Protein AF-A0A6F8T534-F1 (afdb_monomer)

Structure (mmCIF, N/CA/C/O backbone):
data_AF-A0A6F8T534-F1
#
_entry.id   AF-A0A6F8T534-F1
#
loop_
_atom_site.group_PDB
_atom_site.id
_atom_site.type_symbol
_atom_site.label_atom_id
_atom_site.label_alt_id
_atom_site.label_comp_id
_atom_site.label_asym_id
_atom_site.label_entity_id
_atom_site.label_seq_id
_atom_site.pdbx_PDB_ins_code
_atom_site.Cartn_x
_atom_site.Cartn_y
_atom_site.Cartn_z
_atom_site.occupancy
_atom_site.B_iso_or_equiv
_atom_site.auth_seq_id
_atom_site.auth_comp_id
_atom_site.auth_asym_id
_atom_site.auth_atom_id
_atom_site.pdbx_PDB_model_num
ATOM 1 N N . MET A 1 1 ? -20.933 -0.038 -33.356 1.00 65.81 1 MET A N 1
ATOM 2 C CA . MET A 1 1 ? -19.747 -0.715 -32.774 1.00 65.81 1 MET A CA 1
ATOM 3 C C . MET A 1 1 ? -18.560 -0.837 -33.753 1.00 65.81 1 MET A C 1
ATOM 5 O O . MET A 1 1 ? -17.536 -1.390 -33.390 1.00 65.81 1 MET A O 1
ATOM 9 N N . SER A 1 2 ? -18.636 -0.278 -34.967 1.00 80.31 2 SER A N 1
ATOM 10 C CA . SER A 1 2 ? -17.678 -0.516 -36.065 1.00 80.31 2 SER A CA 1
ATOM 11 C C . SER A 1 2 ? -16.566 0.541 -36.222 1.00 80.31 2 SER A C 1
ATOM 13 O O . SER A 1 2 ? -15.471 0.208 -36.662 1.00 80.31 2 SER A O 1
ATOM 15 N N . VAL A 1 3 ? -16.788 1.797 -35.819 1.00 88.19 3 VAL A N 1
ATOM 16 C CA . VAL A 1 3 ? -15.812 2.899 -36.009 1.00 88.19 3 VAL A CA 1
ATOM 17 C C . VAL A 1 3 ? -14.644 2.839 -35.015 1.00 88.19 3 VAL A C 1
ATOM 19 O O . VAL A 1 3 ? -13.498 3.081 -35.385 1.00 88.19 3 VAL A O 1
ATOM 22 N N . LEU A 1 4 ? -14.912 2.456 -33.762 1.00 84.81 4 LEU A N 1
ATOM 23 C CA . LEU A 1 4 ? -13.890 2.375 -32.710 1.00 84.81 4 LEU A CA 1
ATOM 24 C C . LEU A 1 4 ? -12.818 1.319 -33.035 1.00 84.81 4 LEU A C 1
ATOM 26 O O . LEU A 1 4 ? -11.629 1.551 -32.841 1.00 84.81 4 LEU A O 1
ATOM 30 N N . ILE A 1 5 ? -13.242 0.177 -33.586 1.00 91.12 5 ILE A N 1
ATOM 31 C CA . ILE A 1 5 ? -12.350 -0.926 -33.969 1.00 91.12 5 ILE A CA 1
ATOM 32 C C . ILE A 1 5 ? -11.423 -0.491 -35.112 1.00 91.12 5 ILE A C 1
ATOM 34 O O . ILE A 1 5 ? -10.222 -0.741 -35.055 1.00 91.12 5 ILE A O 1
ATOM 38 N N . LEU A 1 6 ? -11.949 0.222 -36.113 1.00 91.62 6 LEU A N 1
ATOM 39 C CA . LEU A 1 6 ? -11.147 0.741 -37.225 1.00 91.62 6 LEU A CA 1
ATOM 40 C C . LEU A 1 6 ? -10.095 1.763 -36.761 1.00 91.62 6 LEU A C 1
ATOM 42 O O . LEU A 1 6 ? -8.967 1.729 -37.246 1.00 91.62 6 LEU A O 1
ATOM 46 N N . LEU A 1 7 ? -10.419 2.620 -35.785 1.00 89.56 7 LEU A N 1
ATOM 47 C CA . LEU A 1 7 ? -9.461 3.568 -35.197 1.00 89.56 7 LEU A CA 1
ATOM 48 C C . LEU A 1 7 ? -8.340 2.868 -34.417 1.00 89.56 7 LEU A C 1
ATOM 50 O O . LEU A 1 7 ? -7.175 3.258 -34.522 1.00 89.56 7 LEU A O 1
ATOM 54 N N . ILE A 1 8 ? -8.663 1.808 -33.673 1.00 89.94 8 ILE A N 1
ATOM 55 C CA . ILE A 1 8 ? -7.660 1.004 -32.961 1.00 89.94 8 ILE A CA 1
ATOM 56 C C . ILE A 1 8 ? -6.727 0.313 -33.964 1.00 89.94 8 ILE A C 1
ATOM 58 O O . ILE A 1 8 ? -5.509 0.372 -33.816 1.00 89.94 8 ILE A O 1
ATOM 62 N N . ILE A 1 9 ? -7.278 -0.280 -35.028 1.00 93.69 9 ILE A N 1
ATOM 63 C CA . ILE A 1 9 ? -6.479 -0.927 -36.079 1.00 93.69 9 ILE A CA 1
ATOM 64 C C . ILE A 1 9 ? -5.577 0.097 -36.780 1.00 93.69 9 ILE A C 1
ATOM 66 O O . ILE A 1 9 ? -4.390 -0.160 -36.973 1.00 93.69 9 ILE A O 1
ATOM 70 N N . PHE A 1 10 ? -6.105 1.273 -37.122 1.00 95.81 10 PHE A N 1
ATOM 71 C CA . PHE A 1 10 ? -5.334 2.321 -37.790 1.00 95.81 10 PHE A CA 1
ATOM 72 C C . PHE A 1 10 ? -4.186 2.851 -36.921 1.00 95.81 10 PHE A C 1
ATOM 74 O O . PHE A 1 10 ? -3.049 2.938 -37.387 1.00 95.81 10 PHE A O 1
ATOM 81 N N . THR A 1 11 ? -4.451 3.158 -35.648 1.00 92.50 11 THR A N 1
ATOM 82 C CA . THR A 1 11 ? -3.411 3.632 -34.717 1.00 92.50 11 THR A CA 1
ATOM 83 C C . THR A 1 11 ? -2.350 2.563 -34.465 1.00 92.50 11 THR A C 1
ATOM 85 O O . THR A 1 11 ? -1.160 2.880 -34.442 1.00 92.50 11 THR A O 1
ATOM 88 N N . PHE A 1 12 ? -2.745 1.290 -34.385 1.00 94.06 12 PHE A N 1
ATOM 89 C CA . PHE A 1 12 ? -1.809 0.173 -34.299 1.00 94.06 12 PHE A CA 1
ATOM 90 C C . PHE A 1 12 ? -0.917 0.067 -35.547 1.00 94.06 12 PHE A C 1
ATOM 92 O O . PHE A 1 12 ? 0.302 -0.027 -35.424 1.00 94.06 12 PHE A O 1
ATOM 99 N N . PHE A 1 13 ? -1.480 0.152 -36.757 1.00 96.50 13 PHE A N 1
ATOM 100 C CA . PHE A 1 13 ? -0.688 0.129 -37.994 1.00 96.50 13 PHE A CA 1
ATOM 101 C C . PHE A 1 13 ? 0.270 1.321 -38.110 1.00 96.50 13 PHE A C 1
ATOM 103 O O . PHE A 1 13 ? 1.428 1.137 -38.494 1.00 96.50 13 PHE A O 1
ATOM 110 N N . ALA A 1 14 ? -0.182 2.525 -37.748 1.00 94.31 14 ALA A N 1
ATOM 111 C CA . ALA A 1 14 ? 0.665 3.715 -37.711 1.00 94.31 14 ALA A CA 1
ATOM 112 C C . ALA A 1 14 ? 1.840 3.533 -36.736 1.00 94.31 14 ALA A C 1
ATOM 114 O O . ALA A 1 14 ? 2.986 3.834 -37.075 1.00 94.31 14 ALA A O 1
ATOM 115 N N . PHE A 1 15 ? 1.578 2.950 -35.565 1.00 93.38 15 PHE A N 1
ATOM 116 C CA . PHE A 1 15 ? 2.603 2.623 -34.580 1.00 93.38 15 PHE A CA 1
ATOM 117 C C . PHE A 1 15 ? 3.620 1.598 -35.111 1.00 93.38 15 PHE A C 1
ATOM 119 O O . PHE A 1 15 ? 4.827 1.825 -35.023 1.00 93.38 15 PHE A O 1
ATOM 126 N N . ILE A 1 16 ? 3.163 0.508 -35.741 1.00 95.94 16 ILE A N 1
ATOM 127 C CA . ILE A 1 16 ? 4.050 -0.500 -36.349 1.00 95.94 16 ILE A CA 1
ATOM 128 C C . ILE A 1 16 ? 4.928 0.111 -37.449 1.00 95.94 16 ILE A C 1
ATOM 130 O O . ILE A 1 16 ? 6.114 -0.218 -37.545 1.00 95.94 16 ILE A O 1
ATOM 134 N N . ARG A 1 17 ? 4.376 1.006 -38.279 1.00 95.50 17 ARG A N 1
ATOM 135 C CA . ARG A 1 17 ? 5.154 1.721 -39.300 1.00 95.50 17 ARG A CA 1
ATOM 136 C C . ARG A 1 17 ? 6.252 2.572 -38.664 1.00 95.50 17 ARG A C 1
ATOM 138 O O . ARG A 1 17 ? 7.403 2.464 -39.079 1.00 95.50 17 ARG A O 1
ATOM 145 N N . HIS A 1 18 ? 5.917 3.340 -37.632 1.00 93.06 18 HIS A N 1
ATOM 146 C CA . HIS A 1 18 ? 6.887 4.167 -36.918 1.00 93.06 18 HIS A CA 1
ATOM 147 C C . HIS A 1 18 ? 8.017 3.331 -36.292 1.00 93.06 18 HIS A C 1
ATOM 149 O O . HIS A 1 18 ? 9.189 3.687 -36.402 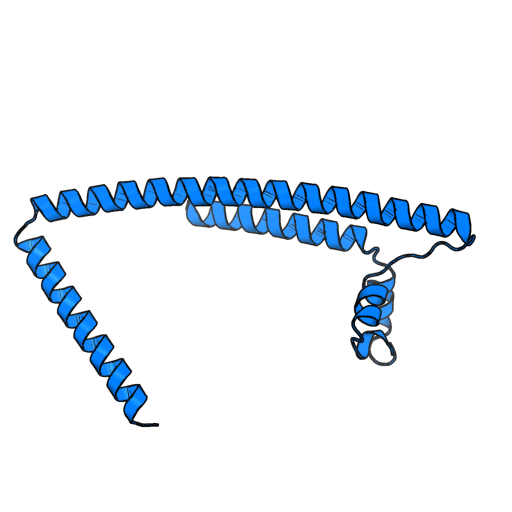1.00 93.06 18 HIS A O 1
ATOM 155 N N . LEU A 1 19 ? 7.700 2.159 -35.725 1.00 92.81 19 LEU A N 1
ATOM 156 C CA . LEU A 1 19 ? 8.716 1.234 -35.206 1.00 92.81 19 LEU A CA 1
ATOM 157 C C . LEU A 1 19 ? 9.675 0.726 -36.294 1.00 92.81 19 LEU A C 1
ATOM 159 O O . LEU A 1 19 ? 10.869 0.565 -36.034 1.00 92.81 19 LEU A O 1
ATOM 163 N N . LYS A 1 20 ? 9.182 0.476 -37.513 1.00 95.44 20 LYS A N 1
ATOM 164 C CA . LYS A 1 20 ? 10.041 0.079 -38.641 1.00 95.44 20 LYS A CA 1
ATOM 165 C C . LYS A 1 20 ? 10.975 1.211 -39.066 1.00 95.44 20 LYS A C 1
ATOM 167 O O . LYS A 1 20 ? 12.149 0.946 -39.313 1.00 95.44 20 LYS A O 1
ATOM 172 N N . GLU A 1 21 ? 10.472 2.442 -39.124 1.00 92.94 21 GLU A N 1
ATOM 173 C CA . GLU A 1 21 ? 11.273 3.628 -39.459 1.00 92.94 21 GLU A CA 1
ATOM 174 C C . GLU A 1 21 ? 12.371 3.869 -38.413 1.00 92.94 21 GLU A C 1
ATOM 176 O O . GLU A 1 21 ? 13.533 4.030 -38.778 1.00 92.94 21 GLU A O 1
ATOM 181 N N . LEU A 1 22 ? 12.050 3.755 -37.119 1.00 88.44 22 LEU A N 1
ATOM 182 C CA . LEU A 1 22 ? 13.036 3.836 -36.035 1.00 88.44 22 LEU A CA 1
ATOM 183 C C . LEU A 1 22 ? 14.110 2.747 -36.127 1.00 88.44 22 LEU A C 1
ATOM 185 O O . LEU A 1 22 ? 15.295 3.021 -35.941 1.00 88.44 22 LEU A O 1
ATOM 189 N N . LYS A 1 23 ? 13.716 1.507 -36.440 1.00 91.94 23 LYS A N 1
ATOM 190 C CA . LYS A 1 23 ? 14.675 0.409 -36.611 1.00 91.94 23 LYS A CA 1
ATOM 191 C C . LYS A 1 23 ? 15.625 0.674 -37.779 1.00 91.94 23 LYS A C 1
ATOM 193 O O . LYS A 1 23 ? 16.817 0.417 -37.645 1.00 91.94 23 LYS A O 1
ATOM 198 N N . LYS A 1 24 ? 15.1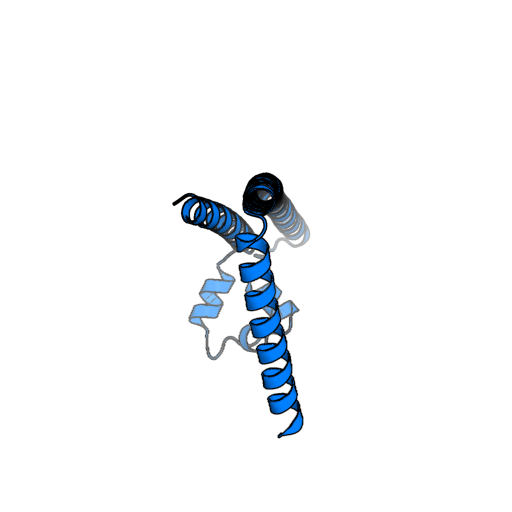06 1.199 -38.894 1.00 93.38 24 LYS A N 1
ATOM 199 C CA . LYS A 1 24 ? 15.910 1.567 -40.066 1.0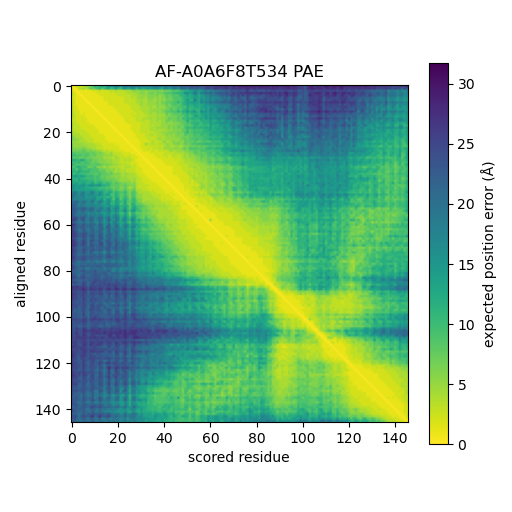0 93.38 24 LYS A CA 1
ATOM 200 C C . LYS A 1 24 ? 16.889 2.698 -39.732 1.00 93.38 24 LYS A C 1
ATOM 202 O O . LYS A 1 24 ? 18.074 2.563 -40.008 1.00 93.38 24 LYS A O 1
ATOM 207 N N . TYR A 1 25 ? 16.424 3.738 -39.041 1.00 89.19 25 TYR A N 1
ATOM 208 C CA . TYR A 1 25 ? 17.265 4.848 -38.585 1.00 89.19 25 TYR A CA 1
ATOM 209 C C . TYR A 1 25 ? 18.424 4.375 -37.691 1.00 89.19 25 TYR A C 1
ATOM 211 O O . TYR A 1 25 ? 19.573 4.749 -37.903 1.00 89.19 25 TYR A O 1
ATOM 219 N N . HIS A 1 26 ? 18.161 3.485 -36.728 1.00 87.75 26 HIS A N 1
ATOM 220 C CA . HIS A 1 26 ? 19.218 2.911 -35.885 1.00 87.75 26 HIS A CA 1
ATOM 221 C C . HIS A 1 26 ? 20.209 2.018 -36.642 1.00 87.75 26 HIS A C 1
ATOM 223 O O . HIS A 1 26 ? 21.347 1.881 -36.198 1.00 87.75 26 HIS A O 1
ATOM 229 N N . GLN A 1 27 ? 19.806 1.414 -37.764 1.00 90.88 27 GLN A N 1
ATOM 230 C CA . GLN A 1 27 ? 20.728 0.679 -38.635 1.00 90.88 27 GLN A CA 1
ATOM 231 C C . GLN A 1 27 ? 21.611 1.621 -39.462 1.00 90.88 27 GLN A C 1
ATOM 233 O O . GLN A 1 27 ? 22.781 1.315 -39.668 1.00 90.88 27 GLN A O 1
ATOM 238 N N . GLU A 1 28 ? 21.067 2.753 -39.912 1.00 94.88 28 GLU A N 1
ATOM 239 C CA . GLU A 1 28 ? 21.792 3.766 -40.692 1.00 94.88 28 GLU A CA 1
ATOM 240 C C . GLU A 1 28 ? 22.748 4.602 -39.816 1.00 94.88 28 GLU A C 1
ATOM 242 O O . GLU A 1 28 ? 23.808 5.014 -40.285 1.00 94.88 28 GLU A O 1
ATOM 247 N N . HIS A 1 29 ? 22.433 4.778 -38.526 1.00 94.19 29 HIS A N 1
ATOM 248 C CA . HIS A 1 29 ? 23.218 5.570 -37.569 1.00 94.19 29 HIS A CA 1
ATOM 249 C C . HIS A 1 29 ? 23.617 4.750 -36.322 1.00 94.19 29 HIS A C 1
ATOM 251 O O . HIS A 1 29 ? 23.103 4.988 -35.222 1.00 94.19 29 HIS A O 1
ATOM 257 N N . PRO A 1 30 ? 24.551 3.784 -36.444 1.00 91.94 30 PRO A N 1
ATOM 258 C CA . PRO A 1 30 ? 24.893 2.866 -35.354 1.00 91.94 30 PRO A CA 1
ATOM 259 C C . PRO A 1 30 ? 25.530 3.566 -34.143 1.00 91.94 30 PRO A C 1
ATOM 261 O O . PRO A 1 30 ? 25.336 3.126 -33.011 1.00 91.94 30 PRO A O 1
ATOM 264 N N . GLU A 1 31 ? 26.257 4.668 -34.350 1.00 93.69 31 GLU A N 1
ATOM 265 C CA . GLU A 1 31 ? 26.851 5.443 -33.252 1.00 93.69 31 GLU A CA 1
ATOM 266 C C . GLU A 1 31 ? 25.789 6.211 -32.450 1.00 93.69 31 GLU A C 1
ATOM 268 O O . GLU A 1 31 ? 25.812 6.210 -31.219 1.00 93.69 31 GLU A O 1
ATOM 273 N N . GLU A 1 32 ? 24.777 6.775 -33.115 1.00 91.31 32 GLU A N 1
ATOM 274 C CA . GLU A 1 32 ? 23.647 7.411 -32.427 1.00 91.31 32 GLU A CA 1
ATOM 275 C C . GLU A 1 32 ? 22.781 6.389 -31.686 1.00 91.31 32 GLU A C 1
ATOM 277 O O . GLU A 1 32 ? 22.296 6.668 -30.589 1.00 91.31 32 GLU A O 1
ATOM 282 N N . ALA A 1 33 ? 22.627 5.183 -32.244 1.00 88.00 33 ALA A N 1
ATOM 283 C CA . ALA A 1 33 ? 21.931 4.082 -31.587 1.00 88.00 33 ALA A CA 1
ATOM 284 C C . ALA A 1 33 ? 22.626 3.658 -30.281 1.00 88.00 33 ALA A C 1
ATOM 286 O O . ALA A 1 33 ? 21.953 3.452 -29.268 1.00 88.00 33 ALA A O 1
ATOM 287 N N . LYS A 1 34 ? 23.968 3.591 -30.265 1.00 91.19 34 LYS A N 1
ATOM 288 C CA . LYS A 1 34 ? 24.746 3.325 -29.041 1.00 91.19 34 LYS A CA 1
ATOM 289 C C . LYS A 1 34 ? 24.541 4.421 -27.995 1.00 91.19 34 LYS A C 1
ATOM 291 O O . LYS A 1 34 ? 24.229 4.104 -26.849 1.00 91.19 34 LYS A O 1
ATOM 296 N N . ILE A 1 35 ? 24.640 5.692 -28.396 1.00 92.56 35 ILE A N 1
ATOM 297 C CA . ILE A 1 35 ? 24.422 6.843 -27.502 1.00 92.56 35 ILE A CA 1
ATOM 298 C C . ILE A 1 35 ? 22.998 6.823 -26.932 1.00 92.56 35 ILE A C 1
ATOM 300 O O . ILE A 1 35 ? 22.786 7.106 -25.751 1.00 92.56 35 ILE A O 1
ATOM 304 N N . TYR A 1 36 ? 22.005 6.486 -27.756 1.00 88.69 36 TYR A N 1
ATOM 305 C CA . TYR A 1 36 ? 20.618 6.377 -27.320 1.00 88.69 36 TYR A CA 1
ATOM 306 C C . TYR A 1 36 ? 20.428 5.257 -26.290 1.00 88.69 36 TYR A C 1
ATOM 308 O O . TYR A 1 36 ? 19.820 5.489 -25.243 1.00 88.69 36 TYR A O 1
ATOM 316 N N . GLU A 1 37 ? 20.969 4.062 -26.539 1.00 91.06 37 GLU A N 1
ATOM 317 C CA . GLU A 1 37 ? 20.883 2.949 -25.588 1.00 91.06 37 GLU A CA 1
ATOM 318 C C . GLU A 1 37 ? 21.635 3.238 -24.281 1.00 91.06 37 GLU A C 1
ATOM 320 O O . GLU A 1 37 ? 21.127 2.921 -23.202 1.00 91.06 37 GLU A O 1
ATOM 325 N N . GLU A 1 38 ? 22.779 3.923 -24.337 1.00 93.94 38 GLU A N 1
ATOM 326 C CA . GLU A 1 38 ? 23.512 4.364 -23.148 1.00 93.94 38 GLU A CA 1
ATOM 327 C C . GLU A 1 38 ? 22.704 5.383 -22.330 1.00 93.94 38 GLU A C 1
ATOM 329 O O . GLU A 1 38 ? 22.471 5.180 -21.135 1.00 93.94 38 GLU A O 1
ATOM 334 N N . LYS A 1 39 ? 22.158 6.426 -22.972 1.00 93.25 39 LYS A N 1
ATOM 335 C CA . LYS A 1 39 ? 21.268 7.402 -22.314 1.00 93.25 39 LYS A CA 1
ATOM 336 C C . LYS A 1 39 ? 20.042 6.733 -21.705 1.00 93.25 39 LYS A C 1
ATOM 338 O O . LYS A 1 39 ? 19.639 7.060 -20.590 1.00 93.25 39 LYS A O 1
ATOM 343 N N . LYS A 1 40 ? 19.452 5.772 -22.412 1.00 91.12 40 LYS A N 1
ATOM 344 C CA . LYS A 1 40 ? 18.306 4.987 -21.945 1.00 91.12 40 LYS A CA 1
ATOM 345 C C . LYS A 1 40 ? 18.672 4.079 -20.771 1.00 91.12 40 LYS A C 1
ATOM 347 O O . LYS A 1 40 ? 17.818 3.835 -19.917 1.00 91.12 40 LYS A O 1
ATOM 352 N N . LYS A 1 41 ? 19.906 3.571 -20.703 1.00 91.81 41 LYS A N 1
ATOM 353 C CA . LYS A 1 41 ? 20.421 2.818 -19.552 1.00 91.81 41 LYS A CA 1
ATOM 354 C C . LYS A 1 41 ? 20.584 3.734 -18.336 1.00 91.81 41 LYS A C 1
ATOM 356 O O . LYS A 1 41 ? 19.987 3.442 -17.305 1.00 91.81 41 LYS A O 1
ATOM 361 N N . ILE A 1 42 ? 21.244 4.882 -18.500 1.00 90.62 42 ILE A N 1
ATOM 362 C CA . ILE A 1 42 ? 21.416 5.900 -17.447 1.00 90.62 42 ILE A CA 1
ATOM 363 C C . ILE A 1 42 ? 20.058 6.390 -16.929 1.00 90.62 42 ILE A C 1
ATOM 365 O O . ILE A 1 42 ? 19.844 6.524 -15.725 1.00 90.62 42 ILE A O 1
ATOM 369 N N . PHE A 1 43 ? 19.104 6.642 -17.829 1.00 90.44 43 PHE A N 1
ATOM 370 C CA . PHE A 1 43 ? 17.764 7.073 -17.440 1.00 90.44 43 PHE A CA 1
ATOM 371 C C . PHE A 1 43 ? 17.008 5.979 -16.680 1.00 90.44 43 PHE A C 1
ATOM 373 O O . PHE A 1 43 ? 16.326 6.273 -15.699 1.00 90.44 43 PHE A O 1
ATOM 380 N N . ARG A 1 44 ? 17.134 4.711 -17.099 1.00 86.25 44 ARG A N 1
ATOM 381 C CA . ARG A 1 44 ? 16.552 3.571 -16.374 1.00 86.25 44 ARG A CA 1
ATOM 382 C C . ARG A 1 44 ? 17.136 3.434 -14.970 1.00 86.25 44 ARG A C 1
ATOM 384 O O . ARG A 1 44 ? 16.364 3.204 -14.044 1.00 86.25 44 ARG A O 1
ATOM 391 N N . GLU A 1 45 ? 18.445 3.601 -14.827 1.00 88.19 45 GLU A N 1
ATOM 392 C CA . GLU A 1 45 ? 19.159 3.538 -13.549 1.00 88.19 45 GLU A CA 1
ATOM 393 C C . GLU A 1 45 ? 18.698 4.653 -12.604 1.00 88.19 45 GLU A C 1
ATOM 395 O O . GLU A 1 45 ? 18.102 4.359 -11.571 1.00 88.19 45 GLU A O 1
ATOM 400 N N . LYS A 1 46 ? 18.774 5.921 -13.037 1.00 86.81 46 LYS A N 1
ATOM 401 C CA . LYS A 1 46 ? 18.281 7.059 -12.241 1.00 86.81 46 LYS A CA 1
ATOM 402 C C . LYS A 1 46 ? 16.823 6.898 -11.833 1.00 86.81 46 LYS A C 1
ATOM 404 O O . LYS A 1 46 ? 16.454 7.152 -10.691 1.00 86.81 46 LYS A O 1
ATOM 409 N N . ARG A 1 47 ? 15.963 6.481 -12.766 1.00 85.88 47 ARG A N 1
ATOM 410 C CA . ARG A 1 47 ? 14.541 6.261 -12.486 1.00 85.88 47 ARG A CA 1
ATOM 411 C C . ARG A 1 47 ? 14.347 5.201 -11.397 1.00 85.88 47 ARG A C 1
ATOM 413 O O . ARG A 1 47 ? 13.473 5.369 -10.551 1.00 85.88 47 ARG A O 1
ATOM 420 N N . ASN A 1 48 ? 15.130 4.124 -11.414 1.00 81.94 48 ASN A N 1
ATOM 421 C CA . ASN A 1 48 ? 15.056 3.085 -10.391 1.00 81.94 48 ASN A CA 1
ATOM 422 C C . ASN A 1 48 ? 15.471 3.614 -9.011 1.00 81.94 48 ASN A C 1
ATOM 424 O O . ASN A 1 48 ? 14.774 3.312 -8.044 1.00 81.94 48 ASN A O 1
ATOM 428 N N . ASP A 1 49 ? 16.502 4.457 -8.933 1.00 84.44 49 ASP A N 1
ATOM 429 C CA . ASP A 1 49 ? 16.942 5.074 -7.673 1.00 84.44 49 ASP A CA 1
ATOM 430 C C . ASP A 1 49 ? 15.852 5.962 -7.057 1.00 84.44 49 ASP A C 1
ATOM 432 O O . ASP A 1 49 ? 15.576 5.884 -5.857 1.00 84.44 49 ASP A O 1
ATOM 436 N N . TYR A 1 50 ? 15.155 6.753 -7.882 1.00 82.88 50 TYR A N 1
ATOM 437 C CA . TYR A 1 50 ? 14.025 7.564 -7.416 1.00 82.88 50 TYR A CA 1
ATOM 438 C C . TYR A 1 50 ? 12.866 6.709 -6.900 1.00 82.88 50 TYR A C 1
ATOM 440 O O . TYR A 1 50 ? 12.319 6.992 -5.833 1.00 82.88 50 TYR A O 1
ATOM 448 N N . PHE A 1 51 ? 12.489 5.649 -7.625 1.00 79.12 51 PHE A N 1
ATOM 449 C CA . PHE A 1 51 ? 11.438 4.737 -7.163 1.00 79.12 51 PHE A CA 1
ATOM 450 C C . PHE A 1 51 ? 11.833 4.008 -5.877 1.00 79.12 51 PHE A C 1
ATOM 452 O O . PHE A 1 51 ? 10.969 3.760 -5.037 1.00 79.12 51 PHE A O 1
ATOM 459 N N . TYR A 1 52 ? 13.118 3.696 -5.704 1.00 80.00 52 TYR A N 1
ATOM 460 C CA . TYR A 1 52 ? 13.630 3.095 -4.481 1.00 80.00 52 TYR A CA 1
ATOM 461 C C . TYR A 1 52 ? 13.508 4.050 -3.292 1.00 80.00 52 TYR A C 1
ATOM 463 O O . TYR A 1 52 ? 12.899 3.695 -2.283 1.00 80.00 52 TYR A O 1
ATOM 471 N N . GLY A 1 53 ? 14.011 5.280 -3.435 1.00 81.25 53 GLY A N 1
ATOM 472 C CA . GLY A 1 53 ? 13.906 6.299 -2.391 1.00 81.25 53 GLY A CA 1
ATOM 473 C C . GLY A 1 53 ? 12.452 6.571 -2.001 1.00 81.25 53 GLY A C 1
ATOM 474 O O . GLY A 1 53 ? 12.122 6.602 -0.816 1.00 81.25 53 GLY A O 1
ATOM 475 N N . LEU A 1 54 ? 11.560 6.671 -2.991 1.00 85.31 54 LEU A N 1
ATOM 476 C CA . LEU A 1 54 ? 10.130 6.850 -2.752 1.00 85.31 54 LEU A CA 1
ATOM 477 C C . LEU A 1 54 ? 9.513 5.651 -2.016 1.00 85.31 54 LEU A C 1
ATOM 479 O O . LEU A 1 54 ? 8.775 5.847 -1.055 1.00 85.31 54 LEU A O 1
ATOM 483 N N . GLY A 1 55 ? 9.829 4.420 -2.426 1.00 80.19 55 GLY A N 1
ATOM 484 C CA . GLY A 1 55 ? 9.323 3.209 -1.775 1.00 80.19 55 GLY A CA 1
ATOM 485 C C . GLY A 1 55 ? 9.748 3.102 -0.309 1.00 80.19 55 GLY A C 1
ATOM 486 O O . GLY A 1 55 ? 8.926 2.773 0.546 1.00 80.19 55 GLY A O 1
ATOM 487 N N . VAL A 1 56 ? 11.003 3.444 -0.000 1.00 81.69 56 VAL A N 1
ATOM 488 C CA . VAL A 1 56 ? 11.516 3.478 1.379 1.00 81.69 56 VAL A CA 1
ATOM 489 C C . VAL A 1 56 ? 10.799 4.548 2.205 1.00 81.69 56 VAL A C 1
ATOM 491 O O . VAL A 1 56 ? 10.344 4.254 3.309 1.00 81.69 56 VAL A O 1
ATOM 494 N N . LEU A 1 57 ? 10.637 5.764 1.672 1.00 85.94 57 LEU A N 1
ATOM 495 C CA . LEU A 1 57 ? 9.922 6.845 2.359 1.00 85.94 57 LEU A CA 1
ATOM 496 C C . LEU A 1 57 ? 8.460 6.481 2.644 1.00 85.94 57 LEU A C 1
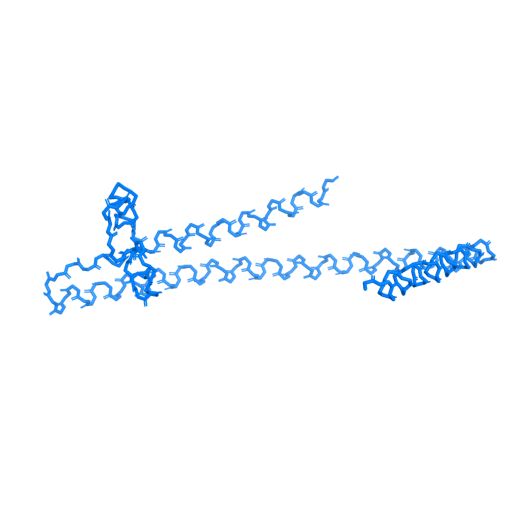ATOM 498 O O . LEU A 1 57 ? 7.981 6.709 3.754 1.00 85.94 57 LEU A O 1
ATOM 502 N N . VAL A 1 58 ? 7.768 5.870 1.678 1.00 84.94 58 VAL A N 1
ATOM 503 C CA . VAL A 1 58 ? 6.390 5.386 1.853 1.00 84.94 58 VAL A CA 1
ATOM 504 C C . VAL A 1 58 ? 6.326 4.295 2.921 1.00 84.94 58 VAL A C 1
ATOM 506 O O . VAL A 1 58 ? 5.451 4.344 3.784 1.00 84.94 58 VAL A O 1
ATOM 509 N N . GLY A 1 59 ? 7.263 3.342 2.911 1.00 81.00 59 GLY A N 1
ATOM 510 C CA . GLY A 1 59 ? 7.330 2.282 3.919 1.00 81.00 59 GLY A CA 1
ATOM 511 C C . GLY A 1 59 ? 7.543 2.828 5.333 1.00 81.00 59 GLY A C 1
ATOM 512 O O . GLY A 1 59 ? 6.811 2.465 6.252 1.00 81.00 59 GLY A O 1
ATOM 513 N N . ILE A 1 60 ? 8.490 3.755 5.501 1.00 85.44 60 ILE A N 1
ATOM 514 C CA . ILE A 1 60 ? 8.740 4.432 6.782 1.00 85.44 60 ILE A CA 1
ATOM 515 C C . ILE A 1 60 ? 7.493 5.208 7.226 1.00 85.44 60 ILE A C 1
ATOM 517 O O . ILE A 1 60 ? 7.048 5.058 8.364 1.00 85.44 60 ILE A O 1
ATOM 521 N N . GLY A 1 61 ? 6.888 5.986 6.324 1.00 85.19 61 GLY A N 1
ATOM 522 C CA . GLY A 1 61 ? 5.665 6.738 6.606 1.00 85.19 61 GLY A CA 1
ATOM 523 C C . GLY A 1 61 ? 4.514 5.842 7.069 1.00 85.19 61 GLY A C 1
ATOM 524 O O . GLY A 1 61 ? 3.860 6.153 8.062 1.00 85.19 61 GLY A O 1
ATOM 525 N N . ALA A 1 62 ? 4.309 4.694 6.418 1.00 81.56 62 ALA A N 1
ATOM 526 C CA . ALA A 1 62 ? 3.275 3.732 6.795 1.00 81.56 62 ALA A CA 1
ATOM 527 C C . ALA A 1 62 ? 3.488 3.154 8.205 1.00 81.56 62 ALA A C 1
ATOM 529 O O . ALA A 1 62 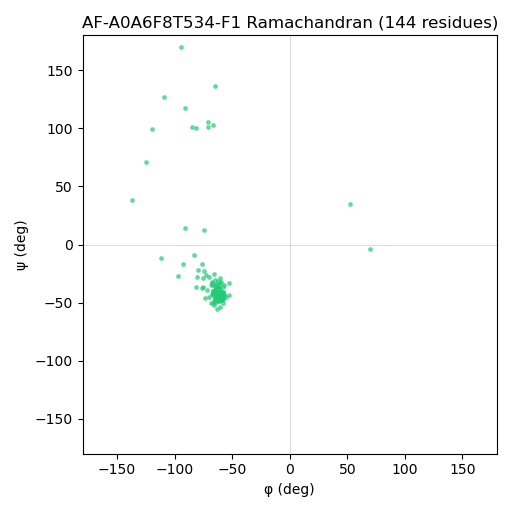? 2.518 2.995 8.947 1.00 81.56 62 ALA A O 1
ATOM 530 N N . ILE A 1 63 ? 4.739 2.885 8.597 1.00 82.69 63 ILE A N 1
ATOM 531 C CA . ILE A 1 63 ? 5.076 2.415 9.950 1.00 82.69 63 ILE A CA 1
ATOM 532 C C . ILE A 1 63 ? 4.750 3.493 10.986 1.00 82.69 63 ILE A C 1
ATOM 534 O O . ILE A 1 63 ? 4.084 3.205 11.981 1.00 82.69 63 ILE A O 1
ATOM 538 N N . PHE A 1 64 ? 5.171 4.738 10.745 1.00 87.50 64 PHE A N 1
ATOM 539 C CA . PHE A 1 64 ? 4.881 5.847 11.656 1.00 87.50 64 PHE A CA 1
ATOM 540 C C . PHE A 1 64 ? 3.380 6.075 11.813 1.00 87.50 64 PHE A C 1
ATOM 542 O O . PHE A 1 64 ? 2.905 6.178 12.942 1.00 87.50 64 PHE A O 1
ATOM 549 N N . ILE A 1 65 ? 2.629 6.092 10.709 1.00 85.94 65 ILE A N 1
ATOM 550 C CA . ILE A 1 65 ? 1.168 6.224 10.741 1.00 85.94 65 ILE A CA 1
ATOM 551 C C . ILE A 1 65 ? 0.553 5.082 11.554 1.00 85.94 65 ILE A C 1
ATOM 553 O O . ILE A 1 65 ? -0.232 5.345 12.459 1.00 85.94 65 ILE A O 1
ATOM 557 N N . GLY A 1 66 ? 0.958 3.832 11.310 1.00 81.38 66 GLY A N 1
ATOM 558 C CA . GLY A 1 66 ? 0.442 2.677 12.047 1.00 81.38 66 GLY A CA 1
ATOM 559 C C . GLY A 1 66 ? 0.674 2.773 13.559 1.00 81.38 66 GLY A C 1
ATOM 560 O O . GLY A 1 66 ? -0.250 2.537 14.344 1.00 81.38 66 GLY A O 1
ATOM 561 N N . ILE A 1 67 ? 1.877 3.177 13.981 1.00 83.94 67 ILE A N 1
ATOM 562 C CA . ILE A 1 67 ? 2.221 3.352 15.400 1.00 83.94 67 ILE A CA 1
ATOM 563 C C . ILE A 1 67 ? 1.424 4.510 16.013 1.00 83.94 67 ILE A C 1
ATOM 565 O O . ILE A 1 67 ? 0.777 4.328 17.046 1.00 83.94 67 ILE A O 1
ATOM 569 N N . PHE A 1 68 ? 1.421 5.684 15.375 1.00 89.06 68 PHE A N 1
ATOM 570 C CA . PHE A 1 68 ? 0.717 6.862 15.888 1.00 89.06 68 PHE A CA 1
ATOM 571 C C . PHE A 1 68 ? -0.791 6.632 15.986 1.00 89.06 68 PHE A C 1
ATOM 573 O O . PHE A 1 68 ? -1.382 6.908 17.029 1.00 89.06 68 PHE A O 1
ATOM 580 N N . SER A 1 69 ? -1.414 6.075 14.945 1.00 82.50 69 SER A N 1
ATOM 581 C CA . SER A 1 69 ? -2.837 5.734 14.964 1.00 82.50 69 SER A CA 1
ATOM 582 C C . SER A 1 69 ? -3.159 4.738 16.077 1.00 82.50 69 SER A C 1
ATOM 584 O O . SER A 1 69 ? -4.146 4.924 16.784 1.00 82.50 69 SER A O 1
ATOM 586 N N . SER A 1 70 ? -2.309 3.731 16.300 1.00 78.81 70 SER A N 1
ATOM 587 C CA . SER A 1 70 ? -2.512 2.753 17.377 1.00 78.81 70 SER A CA 1
ATOM 588 C C . SER A 1 70 ? -2.466 3.397 18.765 1.00 78.81 70 SER A C 1
ATOM 590 O O . SER A 1 70 ? -3.336 3.124 19.592 1.00 78.81 70 SER A O 1
ATOM 592 N N . ILE A 1 71 ? -1.501 4.290 19.009 1.00 86.31 71 ILE A N 1
ATOM 593 C CA . ILE A 1 71 ? -1.380 5.021 20.280 1.00 86.31 71 ILE A CA 1
ATOM 594 C C . ILE A 1 71 ? -2.596 5.925 20.503 1.00 86.31 71 ILE A C 1
ATOM 596 O O . ILE A 1 71 ? -3.162 5.932 21.595 1.00 86.31 71 ILE A O 1
ATOM 600 N N . ILE A 1 72 ? -3.032 6.655 19.471 1.00 89.25 72 ILE A N 1
ATOM 601 C CA . ILE A 1 72 ? -4.195 7.549 19.552 1.00 89.25 72 ILE A CA 1
ATOM 602 C C . ILE A 1 72 ? -5.469 6.756 19.863 1.00 89.25 72 ILE A C 1
ATOM 604 O O . ILE A 1 72 ? -6.234 7.147 20.745 1.00 89.25 72 ILE A O 1
ATOM 608 N N . ILE A 1 73 ? -5.689 5.627 19.182 1.00 83.88 73 ILE A N 1
ATOM 609 C CA . ILE A 1 73 ? -6.869 4.777 19.395 1.00 83.88 73 ILE A CA 1
ATOM 610 C C . ILE A 1 73 ? -6.871 4.194 20.811 1.00 83.88 73 ILE A C 1
ATOM 612 O O . ILE A 1 73 ? -7.900 4.243 21.486 1.00 83.88 73 ILE A O 1
ATOM 616 N N . LEU A 1 74 ? -5.730 3.690 21.292 1.00 82.62 74 LEU A N 1
ATOM 617 C CA . LEU A 1 74 ? -5.610 3.186 22.663 1.00 82.62 74 LEU A CA 1
ATOM 618 C C . LEU A 1 74 ? -5.843 4.294 23.695 1.00 82.62 74 LEU A C 1
ATOM 620 O O . LEU A 1 74 ? -6.607 4.101 24.640 1.00 82.62 74 LEU A O 1
ATOM 624 N N . GLY A 1 75 ? -5.256 5.475 23.491 1.00 87.44 75 GLY A N 1
ATOM 625 C CA . GLY A 1 75 ? -5.483 6.639 24.347 1.00 87.44 75 GLY A CA 1
ATOM 626 C C . GLY A 1 75 ? -6.961 7.035 24.402 1.00 87.44 75 GLY A C 1
ATOM 627 O O . GLY A 1 75 ? -7.500 7.285 25.480 1.00 87.44 75 GLY A O 1
ATOM 628 N N . PHE A 1 76 ? -7.649 7.012 23.259 1.00 86.69 76 PHE A N 1
ATOM 629 C CA . PHE A 1 76 ? -9.086 7.263 23.187 1.00 86.69 76 PHE A CA 1
ATOM 630 C C . PHE A 1 76 ? -9.910 6.207 23.943 1.00 86.69 76 PHE A C 1
ATOM 632 O O . PHE A 1 76 ? -10.819 6.570 24.691 1.00 86.69 76 PHE A O 1
ATOM 639 N N . GLN A 1 77 ? -9.583 4.916 23.801 1.00 84.38 77 GLN A N 1
ATOM 640 C CA . GLN A 1 77 ? -10.255 3.832 24.532 1.00 84.38 77 GLN A CA 1
ATOM 641 C C . GLN A 1 77 ? -10.091 3.986 26.050 1.00 84.38 77 GLN A C 1
ATOM 643 O O . GLN A 1 77 ? -11.081 3.893 26.778 1.00 84.38 77 GLN A O 1
ATOM 648 N N . ILE A 1 78 ? -8.880 4.312 26.517 1.00 87.56 78 ILE A N 1
ATOM 649 C CA . ILE A 1 78 ? -8.594 4.563 27.938 1.00 87.56 78 ILE A CA 1
ATOM 650 C C . ILE A 1 78 ? -9.395 5.768 28.446 1.00 87.56 78 ILE A C 1
ATOM 652 O O . ILE A 1 78 ? -10.068 5.674 29.471 1.00 87.56 78 ILE A O 1
ATOM 656 N N . LEU A 1 79 ? -9.386 6.892 27.722 1.00 91.06 79 LEU A N 1
ATOM 657 C CA . LEU A 1 79 ? -10.147 8.085 28.109 1.00 91.06 79 LEU A CA 1
ATOM 658 C C . LEU A 1 79 ? -11.656 7.817 28.176 1.00 91.06 79 LEU A C 1
ATOM 660 O O . LEU A 1 79 ? -12.329 8.300 29.087 1.00 91.06 79 LEU A O 1
ATOM 664 N N . LYS A 1 80 ? -12.200 7.045 27.228 1.00 86.31 80 LYS A N 1
ATOM 665 C CA . LYS A 1 80 ? -13.618 6.664 27.221 1.00 86.31 80 LYS A CA 1
ATOM 666 C C . LYS A 1 80 ? -13.955 5.746 28.397 1.00 86.31 80 LYS A C 1
ATOM 668 O O . LYS A 1 80 ? -14.984 5.960 29.042 1.00 86.31 80 LYS A O 1
ATOM 673 N N . TYR A 1 81 ? -13.085 4.787 28.711 1.00 86.88 81 TYR A N 1
ATOM 674 C CA . TYR A 1 81 ? -13.236 3.915 29.875 1.00 86.88 81 TYR A CA 1
ATOM 675 C C . TYR A 1 81 ? -13.272 4.718 31.177 1.00 86.88 81 TYR A C 1
ATOM 677 O O . TYR A 1 81 ? -14.203 4.565 31.960 1.00 86.88 81 TYR A O 1
ATOM 685 N N . LEU A 1 82 ? -12.336 5.653 31.364 1.00 90.94 82 LEU A N 1
ATOM 686 C CA . LEU A 1 82 ? -12.291 6.504 32.558 1.00 90.94 82 LEU A CA 1
ATOM 687 C C . LEU A 1 82 ? -13.549 7.371 32.726 1.00 90.94 82 LEU A C 1
ATOM 689 O O . LEU A 1 82 ? -13.958 7.640 33.850 1.00 90.94 82 LEU A O 1
ATOM 693 N N . LYS A 1 83 ? -14.174 7.806 31.625 1.00 90.94 83 LYS A N 1
ATOM 694 C CA . LYS A 1 83 ? -15.392 8.633 31.663 1.00 90.94 83 LYS A CA 1
ATOM 695 C C . LYS A 1 83 ? -16.675 7.838 31.882 1.00 90.94 83 LYS A C 1
ATOM 697 O O . LYS A 1 83 ? -17.604 8.353 32.490 1.00 90.94 83 LYS A O 1
ATOM 702 N N . THR A 1 84 ? -16.762 6.637 31.317 1.00 90.50 84 THR A N 1
ATOM 703 C CA . THR A 1 84 ? -18.026 5.882 31.233 1.00 90.50 84 THR A CA 1
ATOM 704 C C . THR A 1 84 ? -18.046 4.620 32.090 1.00 90.50 84 THR A C 1
ATOM 706 O O . THR A 1 84 ? -19.099 4.012 32.232 1.00 90.50 84 THR A O 1
ATOM 709 N N . GLY A 1 85 ? -16.897 4.196 32.623 1.00 88.50 85 GLY A N 1
ATOM 710 C CA . GLY A 1 85 ? -16.726 2.912 33.307 1.00 88.50 85 GLY A CA 1
ATOM 711 C C . GLY A 1 85 ? -16.794 1.689 32.383 1.00 88.50 85 GLY A C 1
ATOM 712 O O . GLY A 1 85 ? -16.565 0.575 32.839 1.00 88.50 85 GLY A O 1
ATOM 713 N N . ASN A 1 86 ? -17.075 1.878 31.087 1.00 81.06 86 ASN A N 1
ATOM 714 C CA . ASN A 1 86 ? -17.260 0.801 30.119 1.00 81.06 86 ASN A CA 1
ATOM 715 C C . ASN A 1 86 ? -16.095 0.731 29.132 1.00 81.06 86 ASN A C 1
ATOM 717 O O . ASN A 1 86 ? -15.742 1.718 28.478 1.00 81.06 86 ASN A O 1
ATOM 721 N N . TRP A 1 87 ? -15.494 -0.455 29.005 1.00 78.06 87 TRP A N 1
ATOM 722 C CA . TRP A 1 87 ? -14.396 -0.680 28.070 1.00 78.06 87 TRP A CA 1
ATOM 723 C C . TRP A 1 87 ? -14.962 -0.919 26.671 1.00 78.06 87 TRP A C 1
ATOM 725 O O . TRP A 1 87 ? -15.456 -1.996 26.349 1.00 78.06 87 TRP A O 1
ATOM 735 N N . SER A 1 88 ? -14.930 0.117 25.837 1.00 70.00 88 SER A N 1
ATOM 736 C CA . SER A 1 88 ? -15.400 0.043 24.454 1.00 70.00 88 SER A CA 1
ATOM 737 C C . SER A 1 88 ? -14.276 -0.496 23.569 1.00 70.00 88 SER A C 1
ATOM 739 O O . SER A 1 88 ? -13.380 0.258 23.185 1.00 70.00 88 SER A O 1
ATOM 741 N N . SER A 1 89 ? -14.322 -1.781 23.215 1.00 71.12 89 SER A N 1
ATOM 742 C CA . SER A 1 89 ? -13.474 -2.328 22.154 1.00 71.12 89 SER A CA 1
ATOM 743 C C . SER A 1 89 ? -13.964 -1.789 20.811 1.00 71.12 89 SER A C 1
ATOM 745 O O . SER A 1 89 ? -14.969 -2.266 20.306 1.00 71.12 89 SER A O 1
ATOM 747 N N . LEU A 1 90 ? -13.281 -0.783 20.253 1.00 79.62 90 LEU A N 1
ATOM 748 C CA . LEU A 1 90 ? -13.497 -0.394 18.854 1.00 79.62 90 LEU A CA 1
ATOM 749 C C . LEU A 1 90 ? -13.008 -1.541 17.966 1.00 79.62 90 LEU A C 1
ATOM 751 O O . LEU A 1 90 ? -11.795 -1.737 17.808 1.00 79.62 90 LEU A O 1
ATOM 755 N N . SER A 1 91 ? -13.952 -2.317 17.452 1.00 83.12 91 SER A N 1
ATOM 756 C CA . SER A 1 91 ? -13.695 -3.429 16.545 1.00 83.12 91 SER A CA 1
ATOM 757 C C . SER A 1 91 ? -13.824 -2.982 15.090 1.00 83.12 91 SER A C 1
ATOM 759 O O . SER A 1 91 ? -14.292 -1.880 14.788 1.00 83.12 91 SER A O 1
ATOM 761 N N . LEU A 1 92 ? -13.410 -3.838 14.151 1.00 78.25 92 LEU A N 1
ATOM 762 C CA . LEU A 1 92 ? -13.631 -3.567 12.726 1.00 78.25 92 LEU A CA 1
ATOM 763 C C . LEU A 1 92 ? -15.120 -3.377 12.417 1.00 78.25 92 LEU A C 1
ATOM 765 O O . LEU A 1 92 ? -15.484 -2.561 11.576 1.00 78.25 92 LEU A O 1
ATOM 769 N N . ILE A 1 93 ? -15.974 -4.111 13.125 1.00 82.44 93 ILE A N 1
ATOM 770 C CA . ILE A 1 93 ? -17.421 -4.099 12.929 1.00 82.44 93 ILE A CA 1
ATOM 771 C C . ILE A 1 93 ? -18.017 -2.750 13.303 1.00 82.44 93 ILE A C 1
ATOM 773 O O . ILE A 1 93 ? -18.923 -2.298 12.613 1.00 82.44 93 ILE A O 1
ATOM 777 N N . ASP A 1 94 ? -17.483 -2.071 14.318 1.00 81.31 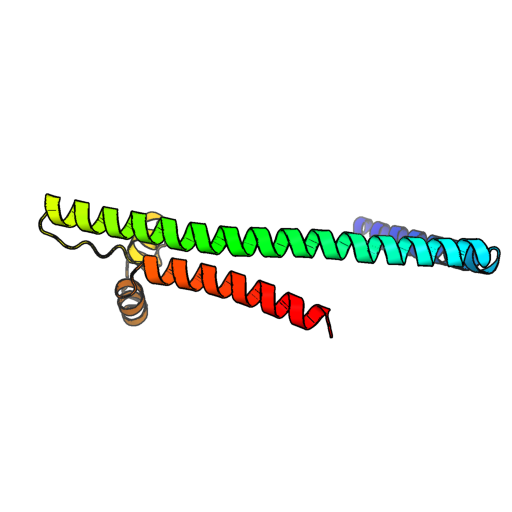94 ASP A N 1
ATOM 778 C CA . ASP A 1 94 ? -17.932 -0.720 14.665 1.00 81.31 94 ASP A CA 1
ATOM 779 C C . ASP A 1 94 ? -17.693 0.263 13.514 1.00 81.31 94 ASP A C 1
ATOM 781 O O . ASP A 1 94 ? -18.539 1.109 13.231 1.00 81.31 94 ASP A O 1
ATOM 785 N N . ILE A 1 95 ? -16.576 0.113 12.793 1.00 81.81 95 ILE A N 1
ATOM 786 C CA . ILE A 1 95 ? -16.316 0.897 11.583 1.00 81.81 95 ILE A CA 1
ATOM 787 C C . ILE A 1 95 ? -17.241 0.477 10.446 1.00 81.81 95 ILE A C 1
ATOM 789 O O . ILE A 1 95 ? -17.804 1.333 9.772 1.00 81.81 95 ILE A O 1
ATOM 793 N N . MET A 1 96 ? -17.415 -0.822 10.213 1.00 82.94 96 MET A N 1
ATOM 794 C CA . MET A 1 96 ? -18.284 -1.293 9.129 1.00 82.94 96 MET A CA 1
ATOM 795 C C . MET A 1 96 ? -19.746 -0.884 9.350 1.00 82.94 96 MET A C 1
ATOM 797 O O . MET A 1 96 ? -20.422 -0.533 8.389 1.00 82.94 96 MET A O 1
ATOM 801 N N . ARG A 1 97 ? -20.204 -0.844 10.606 1.00 83.38 97 ARG A N 1
ATOM 802 C CA . ARG A 1 97 ? -21.500 -0.278 11.003 1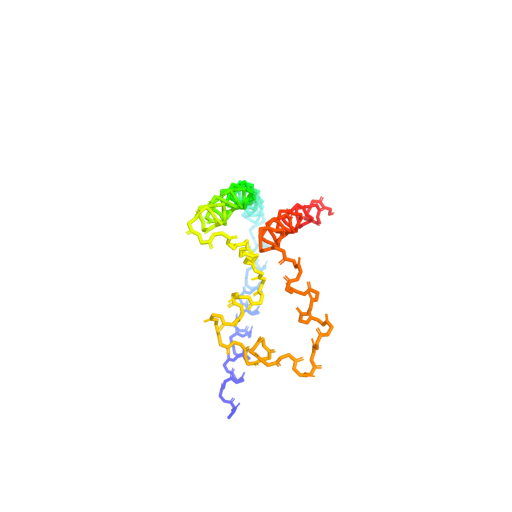.00 83.38 97 ARG A CA 1
ATOM 803 C C . ARG A 1 97 ? -21.563 1.228 10.787 1.00 83.38 97 ARG A C 1
ATOM 805 O O . ARG A 1 97 ? -22.573 1.715 10.304 1.00 83.38 97 ARG A O 1
ATOM 812 N N . TYR A 1 98 ? -20.492 1.962 11.093 1.00 84.19 98 TYR A N 1
ATOM 813 C CA . TYR A 1 98 ? -20.421 3.398 10.806 1.00 84.19 98 TYR A CA 1
ATOM 814 C C . TYR A 1 98 ? -20.558 3.710 9.304 1.00 84.19 98 TYR A C 1
ATOM 816 O O . TYR A 1 98 ? -21.111 4.742 8.944 1.00 84.19 98 TYR A O 1
ATOM 824 N N . TYR A 1 99 ? -20.086 2.814 8.433 1.00 87.31 99 TYR A N 1
ATOM 825 C CA . TYR A 1 99 ? -20.250 2.912 6.977 1.00 87.31 99 TYR A CA 1
ATOM 826 C C . TYR A 1 99 ? -21.516 2.221 6.439 1.00 87.31 99 TYR A C 1
ATOM 828 O O . TYR A 1 99 ? -21.597 1.993 5.233 1.00 87.31 99 TYR A O 1
ATOM 836 N N . GLU A 1 100 ? -22.475 1.869 7.304 1.00 86.94 100 GLU A N 1
ATOM 837 C CA . GLU A 1 100 ? -23.764 1.259 6.927 1.00 86.94 100 GLU A CA 1
ATOM 838 C C . GLU A 1 100 ? -23.606 0.011 6.036 1.00 86.94 100 GLU A C 1
ATOM 840 O O . GLU A 1 100 ? -24.383 -0.264 5.118 1.00 86.94 100 GLU A O 1
ATOM 845 N N . VAL A 1 101 ? -22.552 -0.777 6.276 1.00 82.81 101 VAL A N 1
ATOM 846 C CA . VAL A 1 101 ? -22.347 -2.027 5.545 1.00 82.81 101 VAL A CA 1
ATOM 847 C C . VAL A 1 101 ? -23.398 -3.028 6.028 1.00 82.81 101 VAL A C 1
ATOM 849 O O . VAL A 1 101 ? -23.274 -3.578 7.119 1.00 82.81 101 VAL A O 1
ATOM 852 N N . GLY A 1 102 ? -24.424 -3.282 5.210 1.00 80.75 102 GLY A N 1
ATOM 853 C CA . GLY A 1 102 ? -25.659 -3.962 5.636 1.00 80.75 102 GLY A CA 1
ATOM 854 C C . GLY A 1 102 ? -25.487 -5.308 6.359 1.00 80.75 102 GLY A C 1
ATOM 855 O O . GLY A 1 102 ? -26.231 -5.603 7.290 1.00 80.75 102 GLY A O 1
ATOM 856 N N . TRP A 1 103 ? -24.471 -6.109 6.021 1.00 81.62 103 TRP A N 1
ATOM 857 C CA . TRP A 1 103 ? -24.212 -7.374 6.730 1.00 81.62 103 TRP A CA 1
ATOM 858 C C . TRP A 1 103 ? -23.599 -7.181 8.133 1.00 81.62 103 TRP A C 1
ATOM 860 O O . TRP A 1 103 ? -23.713 -8.059 8.985 1.00 81.62 103 TRP A O 1
ATOM 870 N N . ALA A 1 104 ? -22.950 -6.042 8.399 1.00 79.56 104 ALA A N 1
ATOM 871 C CA . ALA A 1 104 ? -22.357 -5.712 9.698 1.00 79.56 104 ALA A CA 1
ATOM 872 C C . ALA A 1 104 ? -23.402 -5.200 10.708 1.00 79.56 104 ALA A C 1
ATOM 874 O O . ALA A 1 104 ? -23.194 -5.280 11.926 1.00 79.56 104 ALA A O 1
ATOM 875 N N . GLU A 1 105 ? -24.537 -4.690 10.224 1.00 76.44 105 GLU A N 1
ATOM 876 C CA . GLU A 1 105 ? -25.656 -4.262 11.065 1.00 76.44 105 GLU A CA 1
ATOM 877 C C . GLU A 1 105 ? -26.405 -5.460 11.649 1.00 76.44 105 GLU A C 1
ATOM 879 O O . GLU A 1 105 ? -26.638 -5.497 12.863 1.00 76.44 105 GLU A O 1
ATOM 884 N N . GLN A 1 106 ? -26.694 -6.461 10.808 1.00 78.00 106 GLN A N 1
ATOM 885 C CA . GLN A 1 106 ? -27.466 -7.654 11.157 1.00 78.00 106 GLN A CA 1
ATOM 886 C C . GLN A 1 106 ? -26.639 -8.942 10.967 1.00 78.00 106 GLN A C 1
ATOM 888 O O . GLN A 1 106 ? -26.552 -9.464 9.858 1.00 78.00 106 GLN A O 1
ATOM 893 N N . PRO A 1 107 ? -26.068 -9.521 12.041 1.00 73.19 107 PRO A N 1
ATOM 894 C CA . PRO A 1 107 ? -25.181 -10.686 11.951 1.00 73.19 107 PRO A CA 1
ATOM 895 C C . PRO A 1 107 ? -25.881 -12.025 11.661 1.00 73.19 107 PRO A C 1
ATOM 897 O O . PRO A 1 107 ? -25.253 -13.071 11.827 1.00 73.19 107 PRO A O 1
ATOM 900 N N . HIS A 1 108 ? -27.161 -12.030 11.272 1.00 72.25 108 HIS A N 1
ATOM 901 C CA . HIS A 1 108 ? -27.988 -13.243 11.207 1.00 72.25 108 HIS A CA 1
ATOM 902 C C . HIS A 1 108 ? -27.412 -14.331 10.294 1.00 72.25 108 HIS A C 1
ATOM 904 O O . HIS A 1 108 ? -27.455 -15.504 10.659 1.00 72.25 108 HIS A O 1
ATOM 910 N N . ASP A 1 109 ? -26.789 -13.941 9.183 1.00 76.81 109 ASP A N 1
ATOM 911 C CA . ASP A 1 109 ? -26.267 -14.894 8.199 1.00 76.81 109 ASP A CA 1
ATOM 912 C C . ASP A 1 109 ? -24.786 -15.260 8.433 1.00 76.81 109 ASP A C 1
ATOM 914 O O . ASP A 1 109 ? -24.305 -16.270 7.925 1.00 76.81 109 ASP A O 1
ATOM 918 N N . TRP A 1 110 ? -24.046 -14.467 9.223 1.00 84.50 110 TRP A N 1
ATOM 919 C CA . TRP A 1 110 ? -22.581 -14.578 9.369 1.00 84.50 110 TRP A CA 1
ATOM 920 C C . TRP A 1 110 ? -22.110 -14.452 10.823 1.00 84.50 110 TRP A C 1
ATOM 922 O O . TRP A 1 110 ? -21.060 -13.869 11.096 1.00 84.50 110 TRP A O 1
ATOM 932 N N . PHE A 1 111 ? -22.863 -15.013 11.771 1.00 83.00 111 PHE A N 1
ATOM 933 C CA . PHE A 1 111 ? -22.610 -14.848 13.208 1.00 83.00 111 PHE A CA 1
ATOM 934 C C . PHE A 1 111 ? -21.169 -15.188 13.629 1.00 83.00 111 PHE A C 1
ATOM 936 O O . PHE A 1 111 ? -20.547 -14.435 14.376 1.00 83.00 111 PHE A O 1
ATOM 943 N N . GLY A 1 112 ? -20.604 -16.286 13.114 1.00 83.69 112 GLY A N 1
ATOM 944 C CA . GLY A 1 112 ? -19.235 -16.699 13.446 1.00 83.69 112 GLY A CA 1
ATOM 945 C C . GLY A 1 112 ? -18.168 -15.714 12.956 1.00 83.69 112 GLY A C 1
ATOM 946 O O . GLY A 1 112 ? -17.253 -15.367 13.703 1.00 83.69 112 GLY A O 1
ATOM 947 N N . LEU A 1 113 ? -18.312 -15.212 11.725 1.00 82.50 113 LEU A N 1
ATOM 948 C CA . LEU A 1 113 ? -17.411 -14.201 11.167 1.00 82.50 113 LEU A CA 1
ATOM 949 C C . LEU A 1 113 ? -17.566 -12.868 11.903 1.00 82.50 113 LEU A C 1
ATOM 951 O O . LEU A 1 113 ? -16.571 -12.233 12.241 1.00 82.50 113 LEU A O 1
ATOM 955 N N . TRP A 1 114 ? -18.805 -12.475 12.195 1.00 86.00 114 TRP A N 1
ATOM 956 C CA . TRP A 1 114 ? -19.103 -11.273 12.962 1.00 86.00 114 TRP A CA 1
ATOM 957 C C . TRP A 1 114 ? -18.445 -11.321 14.345 1.00 86.00 114 TRP A C 1
ATOM 959 O O . TRP A 1 114 ? -17.760 -10.379 14.730 1.00 86.00 114 TRP A O 1
ATOM 969 N N . TYR A 1 115 ? -18.564 -12.445 15.059 1.00 82.44 115 TYR A N 1
ATOM 970 C CA . TYR A 1 115 ? -17.944 -12.639 16.371 1.00 82.44 115 TYR A CA 1
ATOM 971 C C . TYR A 1 115 ? -16.412 -12.578 16.305 1.00 82.44 115 TYR A C 1
ATOM 973 O O . TYR A 1 115 ? -15.781 -11.901 17.122 1.00 82.44 115 TYR A O 1
ATOM 981 N N . ALA A 1 116 ? -15.809 -13.230 15.306 1.00 82.50 116 ALA A N 1
ATOM 982 C CA . ALA A 1 116 ? -14.365 -13.191 15.096 1.00 82.50 116 ALA A CA 1
ATOM 983 C C . ALA A 1 116 ? -13.876 -11.760 14.815 1.00 82.50 116 ALA A C 1
ATOM 985 O O . ALA A 1 116 ? -12.948 -11.289 15.467 1.00 82.50 116 ALA A O 1
ATOM 986 N N . LEU A 1 117 ? -14.532 -11.037 13.904 1.00 80.38 117 LEU A N 1
ATOM 987 C CA . LEU A 1 117 ? -14.173 -9.659 13.554 1.00 80.38 117 LEU A CA 1
ATOM 988 C C . LEU A 1 117 ? -14.431 -8.667 14.690 1.00 80.38 117 LEU A C 1
ATOM 990 O O . LEU A 1 117 ? -13.674 -7.710 14.845 1.00 80.38 117 LEU A O 1
ATOM 994 N N . ASN A 1 118 ? -15.462 -8.902 15.501 1.00 81.81 118 ASN A N 1
ATOM 995 C CA . ASN A 1 118 ? -15.748 -8.083 16.672 1.00 81.81 118 ASN A CA 1
ATOM 996 C C . ASN A 1 118 ? -14.706 -8.282 17.788 1.00 81.81 118 ASN A C 1
ATOM 998 O O . ASN A 1 118 ? -14.431 -7.366 18.557 1.00 81.81 118 ASN A O 1
ATOM 1002 N N . SER A 1 119 ? -14.092 -9.465 17.852 1.00 80.56 119 SER A N 1
ATOM 1003 C CA . SER A 1 119 ? -13.037 -9.783 18.821 1.00 80.56 119 SER A CA 1
ATOM 1004 C C . SER A 1 119 ? -11.683 -9.162 18.458 1.00 80.56 119 SER A C 1
ATOM 1006 O O . SER A 1 119 ? -10.789 -9.080 19.301 1.00 80.56 119 SER A O 1
ATOM 1008 N N . ILE A 1 120 ? -11.503 -8.726 17.207 1.00 82.62 120 ILE A N 1
ATOM 1009 C CA . ILE A 1 120 ? -10.247 -8.139 16.744 1.00 82.62 120 ILE A CA 1
ATOM 1010 C C . ILE A 1 120 ? -10.285 -6.624 16.953 1.00 82.62 120 ILE A C 1
ATOM 1012 O O . ILE A 1 120 ? -11.068 -5.896 16.340 1.00 82.62 120 ILE A O 1
ATOM 1016 N N . HIS A 1 121 ? -9.368 -6.137 17.788 1.00 82.31 121 HIS A N 1
ATOM 1017 C CA . HIS A 1 121 ? -9.157 -4.709 17.985 1.00 82.31 121 HIS A CA 1
ATOM 1018 C C . HIS A 1 121 ? -8.646 -4.053 16.704 1.00 82.31 121 HIS A C 1
ATOM 1020 O O . HIS A 1 121 ? -7.709 -4.536 16.064 1.00 82.31 121 HIS A O 1
ATOM 1026 N N . ILE A 1 122 ? -9.205 -2.892 16.371 1.00 80.62 122 ILE A N 1
ATOM 1027 C CA . ILE A 1 122 ? -8.836 -2.187 15.146 1.00 80.62 122 ILE A CA 1
ATOM 1028 C C . ILE A 1 122 ? -7.353 -1.795 15.072 1.00 80.62 122 ILE A C 1
ATOM 1030 O O . ILE A 1 122 ? -6.774 -1.760 13.988 1.00 80.62 122 ILE A O 1
ATOM 1034 N N . SER A 1 123 ? -6.710 -1.560 16.217 1.00 76.81 123 SER A N 1
ATOM 1035 C CA . SER A 1 123 ? -5.272 -1.287 16.295 1.00 76.81 123 SER A CA 1
ATOM 1036 C C . SER A 1 123 ? -4.442 -2.430 15.705 1.00 76.81 123 SER A C 1
ATOM 1038 O O . SER A 1 123 ? -3.499 -2.183 14.958 1.00 76.81 123 SER A O 1
ATOM 1040 N N . ILE A 1 124 ? -4.835 -3.679 15.968 1.00 80.62 124 ILE A N 1
ATOM 1041 C CA . ILE A 1 124 ? -4.165 -4.877 15.448 1.00 80.62 124 ILE A CA 1
ATOM 1042 C C . ILE A 1 124 ? -4.320 -4.951 13.926 1.00 80.62 124 ILE A C 1
ATOM 1044 O O . ILE A 1 124 ? -3.359 -5.255 13.224 1.00 80.62 124 ILE A O 1
ATOM 1048 N N . ILE A 1 125 ? -5.508 -4.627 13.408 1.00 84.50 125 ILE A N 1
ATOM 1049 C CA . ILE A 1 125 ? -5.792 -4.640 11.966 1.00 84.50 125 ILE A CA 1
ATOM 1050 C C . ILE A 1 125 ? -4.970 -3.578 11.242 1.00 84.50 125 ILE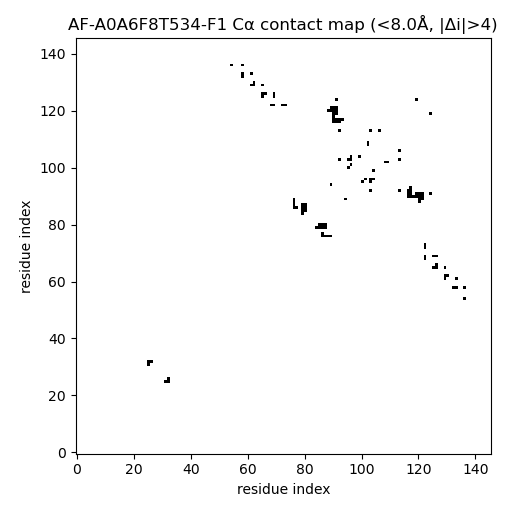 A C 1
ATOM 1052 O O . ILE A 1 125 ? -4.322 -3.887 10.245 1.00 84.50 125 ILE A O 1
ATOM 1056 N N . ILE A 1 126 ? -4.962 -2.343 11.751 1.00 79.62 126 ILE A N 1
ATOM 1057 C CA . ILE A 1 126 ? -4.179 -1.247 11.166 1.00 79.62 126 ILE A CA 1
ATOM 1058 C C . ILE A 1 126 ? -2.696 -1.617 11.155 1.00 79.62 126 ILE A C 1
ATOM 1060 O O . ILE A 1 126 ? -2.038 -1.478 10.124 1.00 79.62 126 ILE A O 1
ATOM 1064 N N . PHE A 1 127 ? -2.183 -2.146 12.267 1.00 78.25 127 PHE A N 1
ATOM 1065 C CA . PHE A 1 127 ? -0.801 -2.598 12.355 1.00 78.25 127 PHE A CA 1
ATOM 1066 C C . PHE A 1 127 ? -0.483 -3.674 11.305 1.00 78.25 127 PHE A C 1
ATOM 1068 O O . PHE A 1 127 ? 0.463 -3.511 10.536 1.00 78.25 127 PHE A O 1
ATOM 1075 N N . LEU A 1 128 ? -1.313 -4.719 11.198 1.00 85.19 128 LEU A N 1
ATOM 1076 C CA . LEU A 1 128 ? -1.162 -5.788 10.203 1.00 85.19 128 LEU A CA 1
ATOM 1077 C C . LEU A 1 128 ? -1.172 -5.264 8.765 1.00 85.19 128 LEU A C 1
ATOM 1079 O O . LEU A 1 128 ? -0.317 -5.655 7.974 1.00 85.19 128 LEU A O 1
ATOM 1083 N N . ILE A 1 129 ? -2.107 -4.373 8.424 1.00 84.81 129 ILE A N 1
ATOM 1084 C CA . ILE A 1 129 ? -2.198 -3.783 7.082 1.00 84.81 129 ILE A CA 1
ATOM 1085 C C . ILE A 1 129 ? -0.920 -3.005 6.761 1.00 84.81 129 ILE A C 1
ATOM 1087 O O . ILE A 1 129 ? -0.321 -3.219 5.706 1.00 84.81 129 ILE A O 1
ATOM 1091 N N . CYS A 1 130 ? -0.458 -2.152 7.678 1.00 79.81 130 CYS A N 1
ATOM 1092 C CA . CYS A 1 130 ? 0.790 -1.411 7.512 1.00 79.81 130 CYS A CA 1
ATOM 1093 C C . CYS A 1 130 ? 1.986 -2.358 7.320 1.00 79.81 130 CYS A C 1
ATOM 1095 O O . CYS A 1 130 ? 2.793 -2.153 6.412 1.00 79.81 130 CYS A O 1
ATOM 1097 N N . THR A 1 131 ? 2.083 -3.426 8.116 1.00 82.06 131 THR A N 1
ATOM 1098 C CA . THR A 1 131 ? 3.147 -4.430 7.981 1.00 82.06 131 THR A CA 1
ATOM 1099 C C . THR A 1 131 ? 3.084 -5.160 6.638 1.00 82.06 131 THR A C 1
ATOM 1101 O O . THR A 1 131 ? 4.116 -5.314 5.985 1.00 82.06 131 THR A O 1
ATOM 1104 N N . LEU A 1 132 ? 1.897 -5.571 6.181 1.00 87.19 132 LEU A N 1
ATOM 1105 C CA . LEU A 1 132 ? 1.720 -6.248 4.893 1.00 87.19 132 LEU A CA 1
ATOM 1106 C C . LEU A 1 132 ? 2.107 -5.357 3.711 1.00 87.19 132 LEU A C 1
ATOM 1108 O O . LEU A 1 132 ? 2.738 -5.842 2.774 1.00 87.19 132 LEU A O 1
ATOM 1112 N N . ILE A 1 133 ? 1.791 -4.059 3.765 1.00 82.69 133 ILE A N 1
ATOM 1113 C CA . ILE A 1 133 ? 2.219 -3.090 2.747 1.00 82.69 133 ILE A CA 1
ATOM 1114 C C . ILE A 1 133 ? 3.748 -3.036 2.684 1.00 82.69 133 ILE A C 1
ATOM 1116 O O . ILE A 1 133 ? 4.322 -3.142 1.601 1.00 82.69 133 ILE A O 1
ATOM 1120 N N . VAL A 1 134 ? 4.420 -2.928 3.834 1.00 83.38 134 VAL A N 1
ATOM 1121 C CA . VAL A 1 134 ? 5.890 -2.892 3.898 1.00 83.38 134 VAL A CA 1
ATOM 1122 C C . VAL A 1 134 ? 6.498 -4.180 3.345 1.00 83.38 134 VAL A C 1
ATOM 1124 O O . VAL A 1 134 ? 7.400 -4.118 2.510 1.00 83.38 134 VAL A O 1
ATOM 1127 N N . ILE A 1 135 ? 5.984 -5.345 3.751 1.00 86.69 135 ILE A N 1
ATOM 1128 C CA . ILE A 1 135 ? 6.449 -6.640 3.237 1.00 86.69 135 ILE A CA 1
ATOM 1129 C C . ILE A 1 135 ? 6.244 -6.715 1.723 1.00 86.69 135 ILE A C 1
ATOM 1131 O O . ILE A 1 135 ? 7.179 -7.061 1.008 1.00 86.69 135 ILE A O 1
ATOM 1135 N N . GLY A 1 136 ? 5.068 -6.334 1.218 1.00 85.50 136 GLY A N 1
ATOM 1136 C CA . GLY A 1 136 ? 4.772 -6.323 -0.213 1.00 85.50 136 GLY A CA 1
ATOM 1137 C C . GLY A 1 136 ? 5.741 -5.444 -1.008 1.00 85.50 136 GLY A C 1
ATOM 1138 O O . GLY A 1 136 ? 6.247 -5.869 -2.047 1.00 85.50 136 GLY A O 1
ATOM 1139 N N . LEU A 1 137 ? 6.078 -4.258 -0.491 1.00 82.44 137 LEU A N 1
ATOM 1140 C CA . LEU A 1 137 ? 7.081 -3.375 -1.095 1.00 82.44 137 LEU A CA 1
ATOM 1141 C C . LEU A 1 137 ? 8.477 -4.024 -1.124 1.00 82.44 137 LEU A C 1
ATOM 1143 O O . LEU A 1 137 ? 9.163 -3.953 -2.146 1.00 82.44 137 LEU A O 1
ATOM 1147 N N . ILE A 1 138 ? 8.884 -4.703 -0.045 1.00 84.25 138 ILE A N 1
ATOM 1148 C CA . ILE A 1 138 ? 10.168 -5.421 0.033 1.00 84.25 138 ILE A CA 1
ATOM 1149 C C . ILE A 1 138 ? 10.194 -6.619 -0.929 1.00 84.25 138 ILE A C 1
ATOM 1151 O O . ILE A 1 138 ? 11.177 -6.831 -1.637 1.00 84.25 138 ILE A O 1
ATOM 1155 N N . THR A 1 139 ? 9.120 -7.403 -1.005 1.00 86.06 139 THR A N 1
ATOM 1156 C CA . THR A 1 139 ? 9.041 -8.556 -1.912 1.00 86.06 139 THR A CA 1
ATOM 1157 C C . THR A 1 139 ? 9.081 -8.119 -3.375 1.00 86.06 139 THR A C 1
ATOM 1159 O O . THR A 1 139 ? 9.811 -8.718 -4.165 1.00 86.06 139 THR A O 1
ATOM 1162 N N . LEU A 1 140 ? 8.365 -7.049 -3.739 1.00 81.38 140 LEU A N 1
ATOM 1163 C CA . LEU A 1 140 ? 8.420 -6.484 -5.091 1.00 81.38 140 LEU A CA 1
ATOM 1164 C C . LEU A 1 140 ? 9.827 -5.990 -5.451 1.00 81.38 140 LEU A C 1
ATOM 1166 O O . LEU A 1 140 ? 10.244 -6.143 -6.599 1.00 81.38 140 LEU A O 1
ATOM 1170 N N . LYS A 1 141 ? 10.575 -5.445 -4.480 1.00 77.75 141 LYS A N 1
ATOM 1171 C CA . LYS A 1 141 ? 11.994 -5.110 -4.661 1.00 77.75 141 LYS A CA 1
ATOM 1172 C C . LYS A 1 141 ? 12.810 -6.361 -5.001 1.00 77.75 141 LYS A C 1
ATOM 1174 O O . LYS A 1 141 ? 13.460 -6.391 -6.042 1.00 77.75 141 LYS A O 1
ATOM 1179 N N . ASN A 1 142 ? 12.717 -7.408 -4.183 1.00 80.75 142 ASN A N 1
ATOM 1180 C CA . ASN A 1 142 ? 13.498 -8.637 -4.369 1.00 80.75 142 ASN A CA 1
ATOM 1181 C C . ASN A 1 142 ? 13.183 -9.365 -5.686 1.00 80.75 142 ASN A C 1
ATOM 1183 O O . ASN A 1 142 ? 14.057 -10.020 -6.246 1.00 80.75 142 ASN A O 1
ATOM 1187 N N . LEU A 1 143 ? 11.944 -9.274 -6.181 1.00 83.12 143 LEU A N 1
ATOM 1188 C CA . LEU A 1 143 ? 11.559 -9.836 -7.480 1.00 83.12 143 LEU A CA 1
ATOM 1189 C C . LEU A 1 143 ? 12.107 -9.038 -8.667 1.00 83.12 143 LEU A C 1
ATOM 1191 O O . LEU A 1 143 ? 12.268 -9.606 -9.737 1.00 83.12 143 LEU A O 1
ATOM 1195 N N . ARG A 1 144 ? 12.373 -7.738 -8.500 1.00 75.25 144 ARG A N 1
ATOM 1196 C CA . ARG A 1 144 ? 12.928 -6.885 -9.562 1.00 75.25 144 ARG A CA 1
ATOM 1197 C C . ARG A 1 144 ? 14.444 -7.048 -9.719 1.00 75.25 144 ARG A C 1
ATOM 1199 O O . ARG A 1 144 ? 14.961 -6.789 -10.799 1.00 75.25 144 ARG A O 1
ATOM 1206 N N . GLU A 1 145 ? 15.146 -7.404 -8.646 1.00 76.62 145 GLU A N 1
ATOM 1207 C CA . GLU 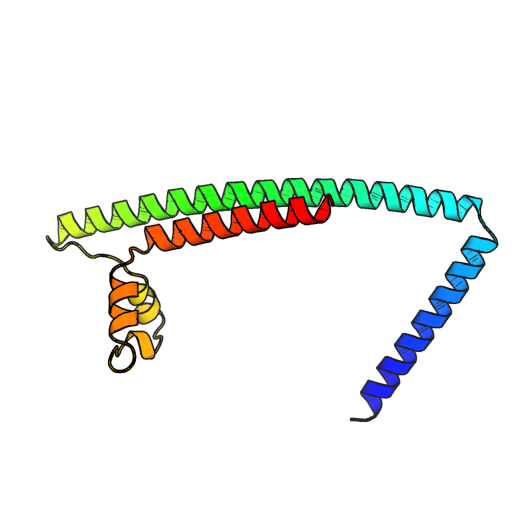A 1 145 ? 16.609 -7.568 -8.636 1.00 76.62 145 GLU A CA 1
ATOM 1208 C C . GLU A 1 145 ? 17.079 -8.943 -9.155 1.00 76.62 145 GLU A C 1
ATOM 1210 O O . GLU A 1 145 ? 18.276 -9.128 -9.368 1.00 76.62 145 GLU A O 1
ATOM 1215 N N . LYS A 1 146 ? 16.154 -9.890 -9.368 1.00 70.19 146 LYS A N 1
ATOM 1216 C CA . LYS A 1 146 ? 16.402 -11.199 -9.994 1.00 70.19 146 LYS A CA 1
ATOM 1217 C C . LYS A 1 146 ? 16.116 -11.160 -11.490 1.00 70.19 146 LYS A C 1
ATOM 1219 O O . LYS A 1 146 ? 16.866 -11.836 -12.225 1.00 70.19 146 LYS A O 1
#

Foldseek 3Di:
DPPVVVVVVVVVVVVVVVVVVVVVVCVVPVVVVVVVVVVVVVVVVVVVVVVVVVLVVVLVVLQVCLVVVLVVVVVVQVVCCVVPVDRDQPFVLVVCVVVPVPCSVPVVPPVPVNVVRSPDRVSVVSNVVSVVSNVVSVVVVVVVVD

Secondary structure (DSSP, 8-state):
--HHHHHHHHHHHHHHHHHHHHHHHHHH-HHHHHHHHHHHHHHHHHHHHHHHHHHHHHHHHHHHHHHHHHHHHHHHHHHHHHHHS-----BHHHHHHHTT-HHHH-GGG-HHHHHHHHHSBHHHHHHHHHHHHHHHHHHHHHHH--

Radius of gyration: 27.23 Å; Cα contacts (8 Å, |Δi|>4): 65; chains: 1; bounding box: 55×25×74 Å

pLDDT: mean 85.15, std 5.89, range [65.81, 96.5]

Mean predicted aligned error: 11.54 Å

Sequence (146 aa):
MSVLILLIIFTFFAFIRHLKELKKYHQEHPEEAKIYEEKKKIFREKRNDYFYGLGVLVGIGAIFIGIFSSIIILGFQILKYLKTGNWSSLSLIDIMRYYEVGWAEQPHDWFGLWYALNSIHISIIIFLICTLIVIGLITLKNLREK

Solvent-accessible surface area (backbone atoms only — not comparable to full-atom values): 7917 Å² total; per-residue (Å²): 132,67,66,67,56,52,52,54,53,49,54,50,53,54,49,54,51,51,52,52,52,52,54,50,49,39,68,78,36,56,68,60,40,50,52,49,54,50,52,52,46,53,50,52,50,55,51,49,52,53,53,47,55,50,51,51,52,53,40,53,49,39,49,53,50,32,52,51,53,34,53,53,51,51,50,50,37,52,54,45,21,76,74,66,77,47,82,63,78,60,16,50,44,59,54,38,38,73,69,66,38,68,66,56,72,53,44,85,89,43,50,71,59,48,53,55,42,50,70,38,47,39,53,59,52,48,40,50,52,36,51,49,52,42,51,50,54,52,51,55,50,59,62,69,79,106

Organism: NCBI:txid2708020